Protein AF-A0A5E4LI16-F1 (afdb_monomer)

Radius of gyration: 19.09 Å; Cα contacts (8 Å, |Δi|>4): 125; chains: 1; bounding box: 42×33×58 Å

Solvent-accessible surface area (backbone atoms only — not comparable to full-atom values): 8785 Å² total; per-residue (Å²): 120,68,65,65,51,55,49,53,51,43,50,52,52,42,52,50,50,53,49,53,48,25,66,77,39,95,38,57,49,59,47,53,62,83,74,45,86,86,49,89,88,42,74,78,67,53,52,71,48,34,35,58,53,22,19,53,51,37,41,54,47,53,49,44,41,43,66,73,69,60,38,54,79,69,48,68,74,51,41,62,60,51,48,50,53,52,47,51,51,52,51,50,53,51,52,51,52,53,51,52,50,54,38,52,78,68,71,47,56,70,68,61,48,51,54,61,56,73,70,68,71,58,59,67,63,50,43,70,42,35,51,65,42,46,19,50,53,26,21,46,42,23,49,52,45,46,57,51,51,56,50,52,57,52,57,76,67,56,132

pLDDT: mean 84.01, std 12.11, range [53.12, 97.12]

Sequence (159 aa):
MAKQLKLVVSFLLVYAALYCLSILGSGAGLSKWLTGPVDFYRLDYSLWLLPIAGFFLVYMGLDWLTKEAGFGKAFGYIFPVLLLIASYAAFYAAVFYYMMNQYYFGGVSFSDFLDKYNSGINYWGLFLSSSFIYFALAGLGAWAARMLIERTETQEKAP

Mean predicted aligned error: 6.84 Å

Secondary structure (DSSP, 8-state):
-HHHHHHHHHHHHHHHHHHHHHHHS--SSHHHHHHS---TTSGGGGGGGHHHHHHHHHHHHHHHHHHTS---HHHHHHHHHHHHHHHHHHHHHHHHHHHHHHHHHTT--HHHHHHHHHTT--HHHHHHHSTHHHHHHHHHHHHHHHHHHHHHHHHTT--

Foldseek 3Di:
DPQVVLLVVLLVVLLVVVLVVVVVDPAPANVCLVVDDQDPVDPSNVLSCLLVCLQVCLLVVVVCCVPPVVPDPVCLVCVLVVLVVVLLVVQVVVVLVVQQVVCVVVVHDPVVSVVVVPPDDPSVVVSVNHSSVSSSSSSVSNSVSNVVSVVVVVVVPDD

Structure (mmCIF, N/CA/C/O backbone):
data_AF-A0A5E4LI16-F1
#
_entry.id   AF-A0A5E4LI16-F1
#
loop_
_atom_site.group_PDB
_atom_site.id
_atom_site.type_symbol
_atom_site.label_atom_id
_atom_site.label_alt_id
_atom_site.label_comp_id
_atom_site.label_asym_id
_atom_site.label_entity_id
_atom_site.label_seq_id
_atom_site.pdbx_PDB_ins_code
_atom_site.Cartn_x
_atom_site.Cartn_y
_atom_site.Cartn_z
_atom_site.occupancy
_atom_site.B_iso_or_equiv
_atom_site.auth_seq_id
_atom_site.auth_comp_id
_atom_site.auth_asym_id
_atom_site.auth_atom_id
_atom_site.pdbx_PDB_model_num
ATOM 1 N N . MET A 1 1 ? -13.072 -13.301 21.882 1.00 55.50 1 MET A N 1
ATOM 2 C CA . MET A 1 1 ? -13.572 -13.640 20.526 1.00 55.50 1 MET A CA 1
ATOM 3 C C . MET A 1 1 ? -13.905 -12.423 19.650 1.00 55.50 1 MET A C 1
ATOM 5 O O . MET A 1 1 ? -13.813 -12.549 18.439 1.00 55.50 1 MET A O 1
ATOM 9 N N . ALA A 1 2 ? -14.216 -11.238 20.198 1.00 79.88 2 ALA A N 1
ATOM 10 C CA . ALA A 1 2 ? -14.679 -10.086 19.405 1.00 79.88 2 ALA A CA 1
ATOM 11 C C . ALA A 1 2 ? -13.647 -9.478 18.423 1.00 79.88 2 ALA A C 1
ATOM 13 O O . ALA A 1 2 ? -14.003 -9.139 17.299 1.00 79.88 2 ALA A O 1
ATOM 14 N N . LYS A 1 3 ? -12.366 -9.354 18.803 1.00 86.06 3 LYS A N 1
ATOM 15 C CA . LYS A 1 3 ? -11.367 -8.615 18.002 1.00 86.06 3 LYS A CA 1
ATOM 16 C C . LYS A 1 3 ? -11.003 -9.283 16.674 1.00 86.06 3 LYS A C 1
ATOM 18 O O . LYS A 1 3 ? -10.965 -8.621 15.643 1.00 86.06 3 LYS A O 1
ATOM 23 N N . GLN A 1 4 ? -10.741 -10.590 16.696 1.00 90.69 4 GLN A N 1
ATOM 24 C CA . GLN A 1 4 ? -10.374 -11.349 15.493 1.00 90.69 4 GLN A CA 1
ATOM 25 C C . GLN A 1 4 ? -11.520 -11.369 14.478 1.00 90.69 4 GLN A C 1
ATOM 27 O O . GLN A 1 4 ? -11.284 -11.185 13.290 1.00 90.69 4 GLN A O 1
ATOM 32 N N . LEU A 1 5 ? -12.764 -11.505 14.948 1.00 92.69 5 LEU A N 1
ATOM 33 C CA . LEU A 1 5 ? -13.934 -11.423 14.080 1.00 92.69 5 LEU A CA 1
ATOM 34 C C . LEU A 1 5 ? -14.084 -10.020 13.471 1.00 92.69 5 LEU A C 1
ATOM 36 O O . LEU A 1 5 ? -14.234 -9.911 12.257 1.00 92.69 5 LEU A O 1
ATOM 40 N N . LYS A 1 6 ? -13.964 -8.949 14.277 1.00 92.31 6 LYS A N 1
ATOM 41 C CA . LYS A 1 6 ? -13.973 -7.556 13.783 1.00 92.31 6 LYS A CA 1
ATOM 42 C C . LYS A 1 6 ? -12.890 -7.332 12.714 1.00 92.31 6 LYS A C 1
ATOM 44 O O . LYS A 1 6 ? -13.156 -6.677 11.707 1.00 92.31 6 LYS A O 1
ATOM 49 N N . LEU A 1 7 ? -11.698 -7.910 12.896 1.00 94.06 7 LEU A N 1
ATOM 50 C CA . LEU A 1 7 ? -10.601 -7.853 11.926 1.00 94.06 7 LEU A CA 1
ATOM 51 C C . LEU A 1 7 ? -10.950 -8.559 10.610 1.00 94.06 7 LEU A C 1
ATOM 53 O O . LEU A 1 7 ? -10.824 -7.950 9.551 1.00 94.06 7 LEU A O 1
ATOM 57 N N . VAL A 1 8 ? -11.408 -9.813 10.673 1.00 94.94 8 VAL A N 1
ATOM 58 C CA . VAL A 1 8 ? -11.775 -10.601 9.483 1.00 94.94 8 VAL A CA 1
ATOM 59 C C . VAL A 1 8 ? -12.904 -9.923 8.711 1.00 94.94 8 VAL A C 1
ATOM 61 O O . VAL A 1 8 ? -12.812 -9.780 7.497 1.00 94.94 8 VAL A O 1
ATOM 64 N N . VAL A 1 9 ? -13.938 -9.437 9.402 1.00 95.44 9 VAL A N 1
ATOM 65 C CA . VAL A 1 9 ? -15.047 -8.708 8.768 1.00 95.44 9 VAL A CA 1
ATOM 66 C C . VAL A 1 9 ? -14.549 -7.426 8.100 1.00 95.44 9 VAL A C 1
ATOM 68 O O . VAL A 1 9 ? -14.896 -7.162 6.952 1.00 95.44 9 VAL A O 1
ATOM 71 N N . SER A 1 10 ? -13.691 -6.655 8.774 1.00 96.06 10 SER A N 1
ATOM 72 C CA . SE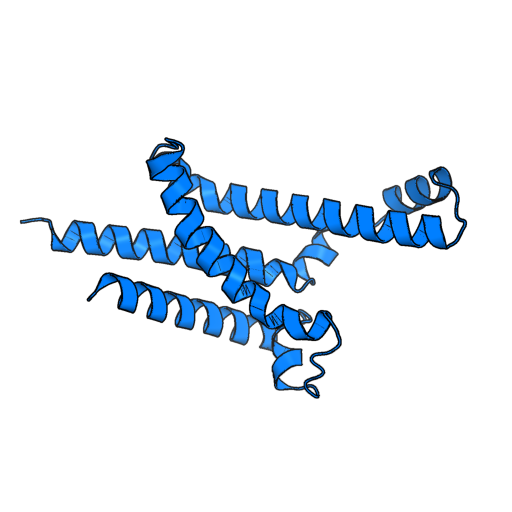R A 1 10 ? -13.118 -5.433 8.197 1.00 96.06 10 SER A CA 1
ATOM 73 C C . SER A 1 10 ? -12.278 -5.729 6.954 1.00 96.06 10 SER A C 1
ATOM 75 O O . SER A 1 10 ? -12.388 -5.019 5.958 1.00 96.06 10 SER A O 1
ATOM 77 N N . PHE A 1 11 ? -11.480 -6.799 6.988 1.00 96.44 11 PHE A N 1
ATOM 78 C CA . PHE A 1 11 ? -10.725 -7.264 5.829 1.00 96.44 11 PHE A CA 1
ATOM 79 C C . PHE A 1 11 ? -11.652 -7.610 4.661 1.00 96.44 11 PHE A C 1
ATOM 81 O O . PHE A 1 11 ? -11.441 -7.106 3.562 1.00 96.44 11 PHE A O 1
ATOM 88 N N . LEU A 1 12 ? -12.697 -8.411 4.894 1.00 95.94 12 LEU A N 1
ATOM 89 C CA . LEU A 1 12 ? -13.644 -8.806 3.847 1.00 95.94 12 LEU A CA 1
ATOM 90 C C . LEU A 1 12 ? -14.351 -7.596 3.226 1.00 95.94 12 LEU A C 1
ATOM 92 O O . LEU A 1 12 ? -14.488 -7.536 2.008 1.00 95.94 12 LEU A O 1
ATOM 96 N N . LEU A 1 13 ? -14.747 -6.611 4.038 1.00 96.00 13 LEU A N 1
ATOM 97 C CA . LEU A 1 13 ? -15.367 -5.375 3.555 1.00 96.00 13 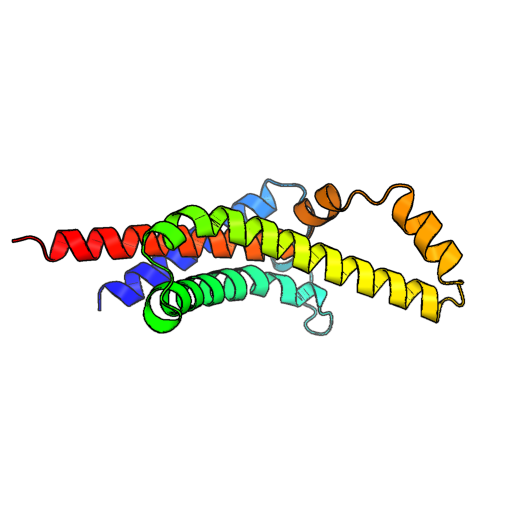LEU A CA 1
ATOM 98 C C . LEU A 1 13 ? -14.406 -4.543 2.699 1.00 96.00 13 LEU A C 1
ATOM 100 O O . LEU A 1 13 ? -14.784 -4.093 1.619 1.00 96.00 13 LEU A O 1
ATOM 104 N N . VAL A 1 14 ? -13.159 -4.363 3.148 1.00 95.50 14 VAL A N 1
ATOM 105 C CA . VAL A 1 14 ? -12.132 -3.647 2.376 1.00 95.50 14 VAL A CA 1
ATOM 106 C C . VAL A 1 14 ? -11.836 -4.387 1.076 1.00 95.50 14 VAL A C 1
ATOM 108 O O . VAL A 1 14 ? -11.821 -3.774 0.014 1.00 95.50 14 VAL A O 1
ATOM 111 N N . TYR A 1 15 ? -11.655 -5.705 1.134 1.00 92.25 15 TYR A N 1
ATOM 112 C CA . TYR A 1 15 ? -11.381 -6.524 -0.042 1.00 92.25 15 TYR A CA 1
ATOM 113 C C . TYR A 1 15 ? -12.529 -6.449 -1.057 1.00 92.25 15 TYR A C 1
ATOM 115 O O . TYR A 1 15 ? -12.286 -6.225 -2.240 1.00 92.25 15 TYR A O 1
ATOM 123 N N . ALA A 1 16 ? -13.780 -6.548 -0.597 1.00 90.94 16 ALA A N 1
ATOM 124 C CA . ALA A 1 16 ? -14.961 -6.393 -1.441 1.00 90.94 16 ALA A CA 1
ATOM 125 C C . ALA A 1 16 ? -15.051 -4.988 -2.060 1.00 90.94 16 ALA A C 1
ATOM 127 O O . ALA A 1 16 ? -15.339 -4.861 -3.247 1.00 90.94 16 ALA A O 1
ATOM 128 N N . ALA A 1 17 ? -14.748 -3.931 -1.300 1.00 91.31 17 ALA A N 1
ATOM 129 C CA . ALA A 1 17 ? -14.730 -2.565 -1.820 1.00 91.31 17 ALA A CA 1
ATOM 130 C C . ALA A 1 17 ? -13.661 -2.374 -2.909 1.00 91.31 17 ALA A C 1
ATOM 132 O O . ALA A 1 17 ? -13.946 -1.794 -3.957 1.00 91.31 17 ALA A O 1
ATOM 133 N N . LEU A 1 18 ? -12.452 -2.903 -2.699 1.00 89.56 18 LEU A N 1
ATOM 134 C CA . LEU A 1 18 ? -11.377 -2.878 -3.697 1.00 89.56 18 LEU A CA 1
ATOM 135 C C . LEU A 1 18 ? -11.733 -3.698 -4.935 1.00 89.56 18 LEU A C 1
ATOM 137 O O . LEU A 1 18 ? -11.430 -3.289 -6.055 1.00 89.56 18 LEU A O 1
ATOM 141 N N . TYR A 1 19 ? -12.411 -4.826 -4.740 1.00 85.31 19 TYR A N 1
ATOM 142 C CA . TYR A 1 19 ? -12.917 -5.640 -5.830 1.00 85.31 19 TYR A CA 1
ATOM 143 C C . TYR A 1 19 ? -13.946 -4.873 -6.673 1.00 85.31 19 TYR A C 1
ATOM 145 O O . TYR A 1 19 ? -13.773 -4.763 -7.886 1.00 85.31 19 TYR A O 1
ATOM 153 N N . CYS A 1 20 ? -14.947 -4.247 -6.049 1.00 86.38 20 CYS A N 1
ATOM 154 C CA . CYS A 1 20 ? -15.910 -3.391 -6.747 1.00 86.38 20 CYS A CA 1
ATOM 155 C C . CYS A 1 20 ? -15.219 -2.231 -7.480 1.00 86.38 20 CYS A C 1
ATOM 157 O O . CYS A 1 20 ? -15.530 -1.956 -8.639 1.00 86.38 20 CYS A O 1
ATOM 159 N N . LEU A 1 21 ? -14.237 -1.586 -6.845 1.00 83.56 21 LEU A N 1
ATOM 160 C CA . LEU A 1 21 ? -13.458 -0.510 -7.458 1.00 83.56 21 LEU A CA 1
ATOM 161 C C . LEU A 1 21 ? -12.687 -0.989 -8.698 1.00 83.56 21 LEU A C 1
ATOM 163 O O . LEU A 1 21 ? -12.600 -0.256 -9.678 1.00 83.56 21 LEU A O 1
ATOM 167 N N . SER A 1 22 ? -12.197 -2.230 -8.697 1.00 80.12 22 SER A N 1
ATOM 168 C CA . SER A 1 22 ? -11.517 -2.832 -9.853 1.00 80.12 22 SER A CA 1
ATOM 169 C C . SER A 1 22 ? -12.433 -3.158 -11.038 1.00 80.12 22 SER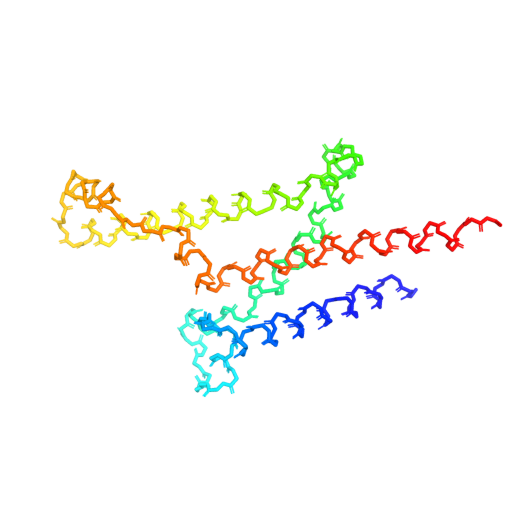 A C 1
ATOM 171 O O . SER A 1 22 ? -11.948 -3.329 -12.156 1.00 80.12 22 SER A O 1
ATOM 173 N N . ILE A 1 23 ? -13.744 -3.275 -10.800 1.00 78.88 23 ILE A N 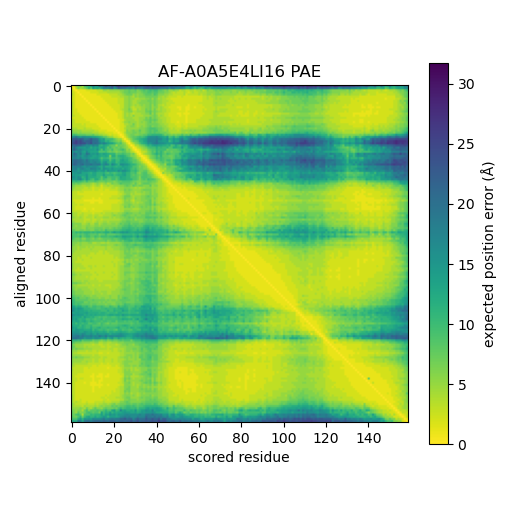1
ATOM 174 C CA . ILE A 1 23 ? -14.756 -3.450 -11.853 1.00 78.88 23 ILE A CA 1
ATOM 175 C C . ILE A 1 23 ? -15.151 -2.088 -12.431 1.00 78.88 23 ILE A C 1
ATOM 177 O O . ILE A 1 23 ? -15.321 -1.955 -13.638 1.00 78.88 23 ILE A O 1
ATOM 181 N N . LEU A 1 24 ? -15.312 -1.083 -11.565 1.00 75.31 24 LEU A N 1
ATOM 182 C CA . LEU A 1 24 ? -15.771 0.257 -11.945 1.00 75.31 24 LEU A CA 1
ATOM 183 C C . LEU A 1 24 ? -14.663 1.119 -12.568 1.00 75.31 24 LEU A C 1
ATOM 185 O O . LEU A 1 24 ? -14.949 2.003 -13.372 1.00 75.31 24 LEU A O 1
ATOM 189 N N . GLY A 1 25 ? -13.407 0.891 -12.187 1.00 64.25 25 GLY A N 1
ATOM 190 C CA . GLY A 1 25 ? -12.247 1.577 -12.742 1.00 64.25 25 GLY A CA 1
ATOM 191 C C . GLY A 1 25 ? -11.622 0.809 -13.905 1.00 64.25 25 GLY A C 1
ATOM 192 O O . GLY A 1 25 ? -11.564 -0.416 -13.903 1.00 64.25 25 GLY A O 1
ATOM 193 N N . SER A 1 26 ? -11.02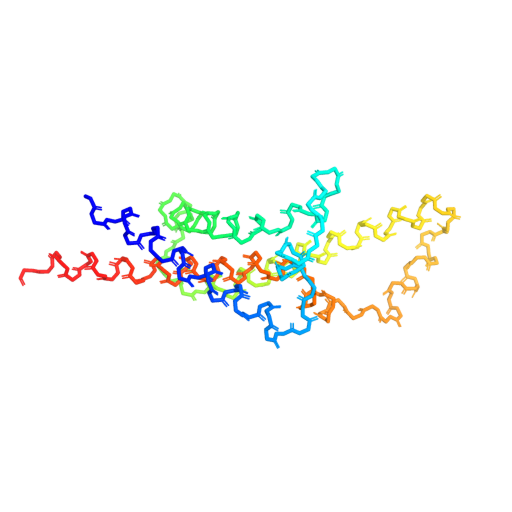8 1.524 -14.860 1.00 53.34 26 SER A N 1
ATOM 194 C CA . SER A 1 26 ? -10.193 0.962 -15.936 1.00 53.34 26 SER A CA 1
ATOM 195 C C . SER A 1 26 ? -8.851 0.371 -15.446 1.00 53.34 26 SER A C 1
ATOM 197 O O . SER A 1 26 ? -7.909 0.228 -16.225 1.00 53.34 26 SER A O 1
ATOM 199 N N . GLY A 1 27 ? -8.722 0.080 -14.146 1.00 53.12 27 GLY A N 1
ATOM 200 C CA . GLY A 1 27 ? -7.486 -0.313 -13.471 1.00 53.12 27 GLY A CA 1
ATOM 201 C C . GLY A 1 27 ? -7.216 -1.809 -13.597 1.00 53.12 27 GLY A C 1
ATOM 202 O O . GLY A 1 27 ? -7.882 -2.634 -12.972 1.00 53.12 27 GLY A O 1
ATOM 203 N N . ALA A 1 28 ? -6.211 -2.162 -14.395 1.00 53.44 28 ALA A N 1
ATOM 204 C CA . ALA A 1 28 ? -5.820 -3.536 -14.667 1.00 53.44 28 ALA A CA 1
ATOM 205 C C . ALA A 1 28 ? -5.352 -4.274 -13.393 1.00 53.44 28 ALA A C 1
ATOM 207 O O . ALA A 1 28 ? -4.416 -3.856 -12.712 1.00 53.44 28 ALA A O 1
ATOM 208 N N . GLY A 1 29 ? -5.980 -5.412 -13.087 1.00 55.62 29 GLY A N 1
ATOM 209 C CA . GLY A 1 29 ? -5.437 -6.374 -12.124 1.00 55.62 29 GLY A CA 1
ATOM 210 C C . GLY A 1 29 ? -6.493 -7.255 -11.471 1.00 55.62 29 GLY A C 1
ATOM 211 O O . GLY A 1 29 ? -6.631 -8.417 -11.840 1.00 55.62 29 GLY A O 1
ATOM 212 N N . LEU A 1 30 ? -7.255 -6.706 -10.518 1.00 59.06 30 LEU A N 1
ATOM 213 C CA . LEU A 1 30 ? -8.146 -7.510 -9.666 1.00 59.06 30 LEU A CA 1
ATOM 214 C C . LEU A 1 30 ? -9.307 -8.164 -10.431 1.00 59.06 30 LEU A C 1
ATOM 216 O O . LEU A 1 30 ? -9.575 -9.347 -10.241 1.00 59.06 30 LEU A O 1
ATOM 220 N N . SER A 1 31 ? -9.970 -7.436 -11.332 1.00 58.59 31 SER A N 1
ATOM 221 C CA . SER A 1 31 ? -11.083 -7.973 -12.132 1.00 58.59 31 SER A CA 1
ATOM 222 C C . SER A 1 31 ? -10.630 -8.999 -13.180 1.00 58.59 31 SER A C 1
ATOM 224 O O . SER A 1 31 ? -11.385 -9.914 -13.518 1.00 58.59 31 SER A O 1
ATOM 226 N N . LYS A 1 32 ? -9.375 -8.907 -13.649 1.00 60.72 32 LYS A N 1
ATOM 227 C CA . LYS A 1 32 ? -8.784 -9.860 -14.605 1.00 60.72 32 LYS A CA 1
ATOM 228 C C . LYS A 1 32 ? -8.572 -11.252 -14.004 1.00 60.72 32 LYS A C 1
ATOM 230 O O . LYS A 1 32 ? -8.575 -12.226 -14.747 1.00 60.72 32 LYS A O 1
ATOM 235 N N . TRP A 1 33 ? -8.443 -11.362 -12.680 1.00 57.69 33 TRP A N 1
ATOM 236 C CA 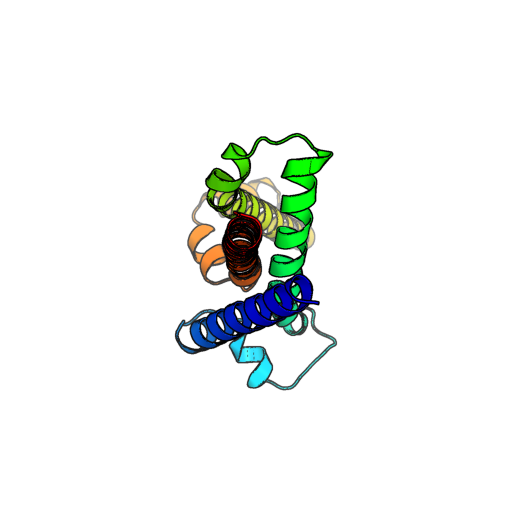. TRP A 1 33 ? -8.327 -12.656 -12.001 1.00 57.69 33 TRP A CA 1
ATOM 237 C C . TRP A 1 33 ? -9.614 -13.494 -12.094 1.00 57.69 33 TRP A C 1
ATOM 239 O O . TRP A 1 33 ? -9.541 -14.695 -12.319 1.00 57.69 33 TRP A O 1
ATOM 249 N N . LEU A 1 34 ? -10.791 -12.868 -11.985 1.00 56.97 34 LEU A N 1
ATOM 250 C CA . LEU A 1 34 ? -12.084 -13.569 -12.056 1.00 56.97 34 LEU A CA 1
ATOM 251 C C . LEU A 1 34 ? -12.570 -13.835 -13.485 1.00 56.97 34 LEU A C 1
ATOM 253 O O . LEU A 1 34 ? -13.489 -14.624 -13.681 1.00 56.97 34 LEU A O 1
ATOM 257 N N . THR A 1 35 ? -11.975 -13.168 -14.475 1.00 58.59 35 THR A N 1
ATOM 258 C CA . THR A 1 35 ? -12.436 -13.193 -15.873 1.00 58.59 35 THR A CA 1
ATOM 259 C C . THR A 1 35 ? -11.452 -13.858 -16.840 1.00 58.59 35 THR A C 1
ATOM 261 O O . THR A 1 35 ? -11.816 -14.107 -17.987 1.00 58.59 35 THR A O 1
ATOM 264 N N . GLY A 1 36 ? -10.225 -14.171 -16.406 1.00 58.69 36 GLY A N 1
ATOM 265 C CA . GLY A 1 36 ? -9.197 -14.830 -17.217 1.00 58.69 36 GLY A CA 1
ATOM 266 C C . GLY A 1 36 ? -8.918 -16.281 -16.796 1.00 58.69 36 GLY A C 1
ATOM 267 O O . GLY A 1 36 ? -9.214 -16.661 -15.664 1.00 58.69 36 GLY A O 1
ATOM 268 N N . PRO A 1 37 ? -8.322 -17.109 -17.676 1.00 57.50 37 PRO A N 1
ATOM 269 C CA . PRO A 1 37 ? -7.860 -18.442 -17.297 1.00 57.50 37 PRO A CA 1
ATOM 270 C C . PRO A 1 37 ? -6.792 -18.321 -16.206 1.00 57.50 37 PRO A C 1
ATOM 272 O O . PRO A 1 37 ? -5.849 -17.541 -16.350 1.00 57.50 37 PRO A O 1
ATOM 275 N N . VAL A 1 38 ? -6.956 -19.066 -15.112 1.00 57.56 38 VAL A N 1
ATOM 276 C CA . VAL A 1 38 ? -6.028 -19.059 -13.976 1.00 57.56 38 VAL A CA 1
ATOM 277 C C . VAL A 1 38 ? -4.720 -19.734 -14.397 1.00 57.56 38 VAL A C 1
ATOM 279 O O . VAL A 1 38 ? -4.662 -20.956 -14.506 1.00 57.56 38 VAL A O 1
ATOM 282 N N . ASP A 1 39 ? -3.673 -18.944 -14.637 1.00 63.34 39 ASP A N 1
ATOM 283 C CA . ASP A 1 39 ? -2.324 -19.435 -14.942 1.00 63.34 39 ASP A CA 1
ATOM 284 C C . ASP A 1 39 ? -1.379 -19.091 -13.782 1.00 63.34 39 ASP A C 1
ATOM 286 O O . ASP A 1 39 ? -0.779 -18.018 -13.721 1.00 63.34 39 ASP A O 1
ATOM 290 N N . PHE A 1 40 ? -1.254 -20.018 -12.829 1.00 63.44 40 PHE A N 1
ATOM 291 C CA . PHE A 1 40 ? -0.403 -19.851 -11.645 1.00 63.44 40 PHE A CA 1
ATOM 292 C C . PHE A 1 40 ? 1.095 -19.710 -11.967 1.00 63.44 40 PHE A C 1
ATOM 294 O O . PHE A 1 40 ? 1.869 -19.361 -11.076 1.00 63.44 40 PHE A O 1
ATOM 301 N N . TYR A 1 41 ? 1.519 -19.963 -13.210 1.00 61.47 41 TYR A N 1
ATOM 302 C CA . TYR A 1 41 ? 2.922 -19.872 -13.610 1.00 61.47 41 TYR A CA 1
ATOM 303 C C . TYR A 1 41 ? 3.354 -18.454 -13.991 1.00 61.47 41 TYR A C 1
ATOM 305 O O . TYR A 1 41 ? 4.557 -18.203 -14.077 1.00 61.47 41 TYR A O 1
ATOM 313 N N . ARG A 1 42 ? 2.422 -17.504 -14.175 1.00 62.12 42 ARG A N 1
ATOM 314 C CA . ARG A 1 42 ? 2.789 -16.089 -14.359 1.00 62.12 42 ARG A CA 1
ATOM 315 C C . ARG A 1 42 ? 2.560 -15.309 -13.075 1.00 62.12 42 ARG A C 1
ATOM 317 O O . ARG A 1 42 ? 1.461 -15.294 -12.526 1.00 62.12 42 ARG A O 1
ATOM 324 N N . LEU A 1 43 ? 3.598 -14.597 -12.640 1.00 62.78 43 LEU A N 1
ATOM 325 C CA . LEU A 1 43 ? 3.574 -13.709 -11.472 1.00 62.78 43 LEU A CA 1
ATOM 326 C C . LEU A 1 43 ? 2.411 -12.706 -11.511 1.00 62.78 43 LEU A C 1
ATOM 328 O O . LEU A 1 43 ? 1.834 -12.406 -10.465 1.00 62.78 43 LEU A O 1
ATOM 332 N N . ASP A 1 44 ? 1.998 -12.279 -12.704 1.00 61.62 44 ASP A N 1
ATOM 333 C CA . ASP A 1 44 ? 0.863 -11.377 -12.920 1.00 61.62 44 ASP A CA 1
ATOM 334 C C . ASP A 1 44 ? -0.459 -11.924 -12.346 1.00 61.62 44 ASP A C 1
ATOM 336 O O . ASP A 1 44 ? -1.302 -1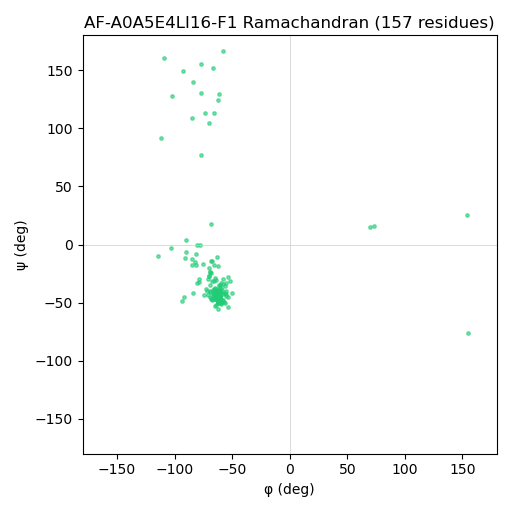1.159 -11.878 1.00 61.62 44 ASP A O 1
ATOM 340 N N . TYR A 1 45 ? -0.628 -13.251 -12.297 1.00 63.03 45 TYR A N 1
ATOM 341 C CA . TYR A 1 45 ? -1.812 -13.899 -11.721 1.00 63.03 45 TYR A CA 1
ATOM 342 C C . TYR A 1 45 ? -1.772 -14.018 -10.201 1.00 63.03 45 TYR A C 1
ATOM 344 O O . TYR A 1 45 ? -2.778 -14.391 -9.611 1.00 63.03 45 TYR A O 1
ATOM 352 N N . SER A 1 46 ? -0.657 -13.699 -9.543 1.00 72.12 46 SER A N 1
ATOM 353 C CA . SER A 1 46 ? -0.577 -13.651 -8.074 1.00 72.12 46 SER A CA 1
ATOM 354 C C . SER A 1 46 ? -0.925 -12.272 -7.501 1.00 72.12 46 SER A C 1
ATOM 356 O O . SER A 1 46 ? -1.077 -12.116 -6.290 1.00 72.12 46 SER A O 1
ATOM 358 N N . LEU A 1 47 ? -1.124 -11.264 -8.360 1.00 75.50 47 LEU A N 1
ATOM 359 C CA . LEU A 1 47 ? -1.341 -9.873 -7.950 1.00 75.50 47 LEU A CA 1
ATOM 360 C C . LEU A 1 47 ? -2.653 -9.650 -7.171 1.00 75.50 47 LEU A C 1
ATOM 362 O O . LEU A 1 47 ? -2.761 -8.669 -6.440 1.00 75.50 47 LEU A O 1
ATOM 366 N N . TRP A 1 48 ? -3.623 -10.572 -7.235 1.00 77.81 48 TRP A N 1
ATOM 367 C CA . TRP A 1 48 ? -4.837 -10.537 -6.397 1.00 77.81 48 TRP A CA 1
ATOM 368 C C . TRP A 1 48 ? -4.564 -10.792 -4.904 1.00 77.81 48 TRP A C 1
ATOM 370 O O . TRP A 1 48 ? -5.433 -10.516 -4.073 1.00 77.81 48 TRP A O 1
ATOM 380 N N . LEU A 1 49 ? -3.372 -11.295 -4.555 1.00 85.31 49 LEU A N 1
ATOM 381 C CA . LEU A 1 49 ? -2.908 -11.458 -3.174 1.00 85.31 49 LEU A CA 1
ATOM 382 C C . LEU A 1 49 ? -2.359 -10.154 -2.581 1.00 85.31 49 LEU A C 1
ATOM 384 O O . LEU A 1 49 ? -2.260 -10.037 -1.360 1.00 85.31 49 LEU A O 1
ATOM 388 N N . LEU A 1 50 ? -2.027 -9.155 -3.409 1.00 88.25 50 LEU A N 1
ATOM 389 C CA . LEU A 1 50 ? -1.476 -7.879 -2.940 1.00 88.25 50 LEU A CA 1
ATOM 390 C C . LEU A 1 50 ? -2.360 -7.161 -1.908 1.00 88.25 50 LEU A C 1
ATOM 392 O O . LEU A 1 50 ? -1.806 -6.688 -0.918 1.00 88.25 50 LEU A O 1
ATOM 396 N N . PRO A 1 51 ? -3.699 -7.101 -2.051 1.00 90.75 51 PRO A N 1
ATOM 397 C CA . PRO A 1 51 ? -4.559 -6.544 -1.012 1.00 90.75 51 PRO A CA 1
ATOM 398 C C . PRO A 1 51 ? -4.462 -7.307 0.312 1.00 90.75 51 PRO A C 1
ATOM 400 O O . PRO A 1 51 ? -4.526 -6.697 1.375 1.00 90.75 51 PRO A O 1
ATOM 403 N N . ILE A 1 52 ? -4.285 -8.632 0.265 1.00 93.56 52 ILE A N 1
ATOM 404 C CA . ILE A 1 52 ? -4.139 -9.464 1.467 1.00 93.56 52 ILE A CA 1
ATOM 405 C C . ILE A 1 52 ? -2.849 -9.081 2.188 1.00 93.56 52 ILE A C 1
ATOM 407 O O . ILE A 1 52 ? -2.877 -8.725 3.366 1.00 93.56 52 ILE A O 1
ATOM 411 N N . ALA A 1 53 ? -1.731 -9.080 1.460 1.00 93.25 53 ALA A N 1
ATOM 412 C CA . ALA A 1 53 ? -0.443 -8.671 2.003 1.00 93.25 53 ALA A CA 1
ATOM 413 C C . ALA A 1 53 ? -0.496 -7.232 2.542 1.00 93.25 53 ALA A C 1
ATOM 415 O O . ALA A 1 53 ? -0.105 -6.998 3.681 1.00 93.25 53 ALA A O 1
ATOM 416 N N . GLY A 1 54 ? -1.041 -6.287 1.772 1.00 94.50 54 GLY A N 1
ATOM 417 C CA . GLY A 1 54 ? -1.146 -4.879 2.161 1.00 94.50 54 GLY A CA 1
ATOM 418 C C . GLY A 1 54 ? -1.972 -4.671 3.421 1.00 94.50 54 GLY A C 1
ATOM 419 O O . GLY A 1 54 ? -1.527 -3.988 4.342 1.00 94.50 54 GLY A O 1
ATOM 420 N N . PHE A 1 55 ? -3.136 -5.316 3.509 1.00 97.12 55 PHE A N 1
ATOM 421 C CA . PHE A 1 55 ? -3.997 -5.208 4.679 1.00 97.12 55 PHE A CA 1
ATOM 422 C C . PHE A 1 55 ? -3.306 -5.747 5.938 1.00 97.12 55 PHE A C 1
ATOM 424 O O . PHE A 1 55 ? -3.171 -5.037 6.934 1.00 97.12 55 PHE A O 1
ATOM 431 N N . PHE A 1 56 ? -2.835 -6.996 5.912 1.00 96.00 56 PHE A N 1
ATOM 432 C CA . PHE A 1 56 ? -2.296 -7.629 7.117 1.00 96.00 56 PHE A CA 1
ATOM 433 C C . PHE A 1 56 ? -0.931 -7.064 7.523 1.00 96.00 56 PHE A C 1
ATOM 435 O O . PHE A 1 56 ? -0.710 -6.853 8.718 1.00 96.00 56 PHE A O 1
ATOM 442 N N . LEU A 1 57 ? -0.046 -6.749 6.569 1.00 95.31 57 LEU A N 1
ATOM 443 C CA . LEU A 1 57 ? 1.242 -6.120 6.877 1.00 95.31 57 LEU A CA 1
ATOM 444 C C . LEU A 1 57 ? 1.053 -4.753 7.525 1.00 95.31 57 LEU A C 1
ATOM 446 O O . LEU A 1 57 ? 1.721 -4.461 8.511 1.00 95.31 57 LEU A O 1
ATOM 450 N N . VAL A 1 58 ? 0.124 -3.934 7.030 1.00 95.62 58 VAL A N 1
ATOM 451 C CA . VAL A 1 58 ? -0.144 -2.629 7.641 1.00 95.62 58 VAL A CA 1
ATOM 452 C C . VAL A 1 58 ? -0.841 -2.777 8.988 1.00 95.62 58 VAL A C 1
ATOM 454 O O . VAL A 1 58 ? -0.446 -2.114 9.945 1.00 95.62 58 VAL A O 1
ATOM 457 N N . TYR A 1 59 ? -1.841 -3.653 9.103 1.00 94.56 59 TYR A N 1
ATOM 458 C CA . TYR A 1 59 ? -2.568 -3.838 10.359 1.00 94.56 59 TYR A CA 1
ATOM 459 C C . TYR A 1 59 ? -1.633 -4.253 11.504 1.00 94.56 59 TYR A C 1
ATOM 461 O O . TYR A 1 59 ? -1.682 -3.670 12.592 1.00 94.56 59 TYR A O 1
ATOM 469 N N . MET A 1 60 ? -0.771 -5.246 11.249 1.00 93.62 60 MET A N 1
ATOM 470 C CA . MET A 1 60 ? 0.214 -5.740 12.215 1.00 93.62 60 MET A CA 1
ATOM 471 C C . MET A 1 60 ? 1.382 -4.764 12.379 1.00 93.62 60 MET A C 1
ATOM 473 O O . MET A 1 60 ? 1.778 -4.462 13.502 1.00 93.62 60 MET A O 1
ATOM 477 N N . GLY A 1 61 ? 1.893 -4.220 11.274 1.00 92.31 61 GLY A N 1
ATOM 478 C CA . GLY A 1 61 ? 3.014 -3.285 11.268 1.00 92.31 61 GLY A CA 1
ATOM 479 C C . GLY A 1 61 ? 2.712 -2.003 12.032 1.00 92.31 61 GLY A C 1
ATOM 480 O O . GLY A 1 61 ? 3.569 -1.509 12.753 1.00 92.31 61 GLY A O 1
ATOM 481 N N . LEU A 1 62 ? 1.479 -1.498 11.968 1.00 90.94 62 LEU A N 1
ATOM 482 C CA . LEU A 1 62 ? 1.072 -0.328 12.742 1.00 90.94 62 LEU A CA 1
ATOM 483 C C . LEU A 1 62 ? 1.028 -0.612 14.254 1.00 90.94 62 LEU A C 1
ATOM 485 O O . LEU A 1 62 ? 1.337 0.283 15.040 1.00 90.94 62 LEU A O 1
ATOM 489 N N . ASP A 1 63 ? 0.706 -1.848 14.672 1.00 88.25 63 ASP A N 1
ATOM 490 C CA . ASP A 1 63 ? 0.822 -2.253 16.087 1.00 88.25 63 ASP A CA 1
ATOM 491 C C . ASP A 1 63 ? 2.269 -2.170 16.537 1.00 88.25 63 ASP A C 1
ATOM 493 O O . ASP A 1 63 ? 2.590 -1.553 17.548 1.00 88.25 63 ASP A O 1
ATOM 497 N N . TRP A 1 64 ? 3.135 -2.786 15.737 1.00 91.56 64 TRP A N 1
ATOM 498 C CA . TRP A 1 64 ? 4.548 -2.886 16.027 1.00 91.56 64 TRP A CA 1
ATOM 499 C C . TRP A 1 64 ? 5.202 -1.501 16.062 1.00 91.56 64 TRP A C 1
ATOM 501 O O . TRP A 1 64 ? 5.903 -1.174 17.015 1.00 91.56 64 TRP A O 1
ATOM 511 N N . LEU A 1 65 ? 4.894 -0.631 15.095 1.00 91.06 65 LEU A N 1
ATOM 512 C CA . LEU A 1 65 ? 5.407 0.738 15.062 1.00 91.06 65 LEU A CA 1
ATOM 513 C C . LEU A 1 65 ? 4.968 1.538 16.298 1.00 91.06 65 LEU A C 1
ATOM 515 O O . LEU A 1 65 ? 5.776 2.231 16.911 1.00 91.06 65 LEU A O 1
ATOM 519 N N . THR A 1 66 ? 3.698 1.441 16.688 1.00 87.12 66 THR A N 1
ATOM 520 C CA . THR A 1 66 ? 3.172 2.265 17.788 1.00 87.12 66 THR A CA 1
ATOM 521 C C . THR A 1 66 ? 3.543 1.751 19.178 1.00 87.12 66 THR A C 1
ATOM 523 O O . THR A 1 66 ? 3.726 2.557 20.088 1.00 87.12 66 THR A O 1
ATOM 526 N N . LYS A 1 67 ? 3.666 0.431 19.364 1.00 85.31 67 LYS A N 1
ATOM 527 C CA . LYS A 1 67 ? 3.995 -0.177 20.663 1.00 85.31 67 LYS A CA 1
ATOM 528 C C . LYS A 1 67 ? 5.483 -0.428 20.860 1.00 85.31 67 LYS A C 1
ATOM 530 O O . LYS A 1 67 ? 6.012 -0.065 21.902 1.00 85.31 67 LYS A O 1
ATOM 535 N N . GLU A 1 68 ? 6.140 -1.038 19.876 1.00 87.31 68 GLU A N 1
ATOM 536 C CA . GLU A 1 68 ? 7.521 -1.521 20.009 1.00 87.31 68 GLU A CA 1
ATOM 537 C C . GLU A 1 68 ? 8.530 -0.470 19.551 1.00 87.31 68 GLU A C 1
ATOM 539 O O . GLU A 1 68 ? 9.504 -0.193 20.243 1.00 87.31 68 GLU A O 1
ATOM 544 N N . ALA A 1 69 ? 8.282 0.180 18.410 1.00 86.50 69 ALA A N 1
ATOM 545 C CA . ALA A 1 69 ? 9.171 1.233 17.911 1.00 86.50 69 ALA A CA 1
ATOM 546 C C . ALA A 1 69 ? 8.944 2.597 18.598 1.00 86.50 69 ALA A C 1
ATOM 548 O O . ALA A 1 69 ? 9.624 3.572 18.282 1.00 86.50 69 ALA A O 1
ATOM 549 N N . GLY A 1 70 ? 7.996 2.677 19.538 1.00 85.81 70 GLY A N 1
ATOM 550 C CA . GLY A 1 70 ? 7.755 3.867 20.355 1.00 85.81 70 GLY A CA 1
ATOM 551 C C . GLY A 1 70 ? 7.167 5.056 19.592 1.00 85.81 70 GLY A C 1
ATOM 552 O O . GLY A 1 70 ? 7.174 6.176 20.108 1.00 85.81 70 GLY A O 1
ATOM 553 N N . PHE A 1 71 ? 6.642 4.852 18.378 1.00 85.69 71 PHE A N 1
ATOM 554 C CA . PHE A 1 71 ? 5.951 5.920 17.666 1.00 85.69 71 PHE A CA 1
ATOM 555 C C . PHE A 1 71 ? 4.668 6.284 18.427 1.00 85.69 71 PHE A C 1
ATOM 557 O O . PHE A 1 71 ? 3.737 5.489 18.538 1.00 85.69 71 PHE A O 1
ATOM 564 N N . GLY A 1 72 ? 4.612 7.500 18.977 1.00 83.38 72 GLY A N 1
ATOM 565 C CA . GLY A 1 72 ? 3.467 7.952 19.772 1.00 83.38 72 GLY A CA 1
ATOM 566 C C . GLY A 1 72 ? 2.138 7.908 19.003 1.00 83.38 72 GLY A C 1
ATOM 567 O O . GLY A 1 72 ? 2.106 7.843 17.777 1.00 83.38 72 GLY A O 1
ATOM 568 N N . LYS A 1 73 ? 1.004 8.026 19.710 1.00 81.50 73 LYS A N 1
ATOM 569 C CA . LYS A 1 73 ? -0.350 7.942 19.111 1.00 81.50 73 LYS A CA 1
ATOM 570 C C . LYS A 1 73 ? -0.584 8.900 17.932 1.00 81.50 73 LYS A C 1
ATOM 572 O O . LYS A 1 73 ? -1.371 8.587 17.044 1.00 81.50 73 LYS A O 1
ATOM 577 N N . ALA A 1 74 ? 0.110 10.042 17.900 1.00 85.31 74 ALA A N 1
ATOM 578 C CA . ALA A 1 74 ? 0.071 10.996 16.789 1.00 85.31 74 ALA A CA 1
ATOM 579 C C . ALA A 1 74 ? 0.527 10.378 15.452 1.00 85.31 74 ALA A C 1
ATOM 581 O O . ALA A 1 74 ? -0.020 10.708 14.401 1.00 85.31 74 ALA A O 1
ATOM 582 N N . PHE A 1 75 ? 1.469 9.429 15.499 1.00 88.94 75 PHE A N 1
ATOM 583 C CA . PHE A 1 75 ? 1.953 8.702 14.328 1.00 88.94 75 PHE A CA 1
ATOM 584 C C . PHE A 1 75 ? 0.828 7.939 13.625 1.00 88.94 75 PHE A C 1
ATOM 586 O O . PHE A 1 75 ? 0.749 7.939 12.399 1.00 88.94 75 PHE A O 1
ATOM 593 N N . GLY A 1 76 ? -0.100 7.370 14.400 1.00 87.44 76 GLY A N 1
ATOM 594 C CA . GLY A 1 76 ? -1.269 6.683 13.865 1.00 87.44 76 GLY A CA 1
ATOM 595 C C . GLY A 1 76 ? -2.098 7.562 12.928 1.00 87.44 76 GLY A C 1
ATOM 596 O O . GLY A 1 76 ? -2.622 7.053 11.948 1.00 87.44 76 GLY A O 1
ATOM 597 N N . TYR A 1 77 ? -2.178 8.875 13.157 1.00 89.12 77 TYR A N 1
ATOM 598 C CA . TYR A 1 77 ? -2.960 9.780 12.306 1.00 89.12 77 TYR A CA 1
ATOM 599 C C . TYR A 1 77 ? -2.243 10.186 11.016 1.00 89.12 77 TYR A C 1
ATOM 601 O O . TYR A 1 77 ? -2.903 10.372 9.997 1.00 89.12 77 TYR A O 1
ATOM 609 N N . ILE A 1 78 ? -0.912 10.306 11.035 1.00 92.06 78 ILE A N 1
ATOM 610 C CA . ILE A 1 78 ? -0.126 10.659 9.837 1.00 92.06 78 ILE A CA 1
ATOM 611 C C . ILE A 1 78 ? 0.215 9.435 8.978 1.00 92.06 78 ILE A C 1
ATOM 613 O O . ILE A 1 78 ? 0.565 9.574 7.806 1.00 92.06 78 ILE A O 1
ATOM 617 N N . PHE A 1 79 ? 0.100 8.234 9.553 1.00 93.50 79 PHE A N 1
ATOM 618 C CA . PHE A 1 79 ? 0.452 6.973 8.913 1.00 93.50 79 PHE A CA 1
ATOM 619 C C . PHE A 1 79 ? -0.162 6.773 7.513 1.00 93.50 79 PHE A C 1
ATOM 621 O O . PHE A 1 79 ? 0.576 6.346 6.631 1.00 93.50 79 PHE A O 1
ATOM 628 N N . PRO A 1 80 ? -1.436 7.119 7.233 1.00 93.56 80 PRO A N 1
ATOM 629 C CA . PRO A 1 80 ? -2.011 7.016 5.887 1.00 93.56 80 PRO A CA 1
ATOM 630 C C . PRO A 1 80 ? -1.222 7.766 4.813 1.00 93.56 80 PRO A C 1
ATOM 632 O O . PRO A 1 80 ? -1.000 7.252 3.718 1.00 93.56 80 PRO A O 1
ATOM 635 N N . VAL A 1 81 ? -0.777 8.980 5.138 1.00 94.56 81 VAL A N 1
ATOM 636 C CA . VAL A 1 81 ? -0.013 9.827 4.218 1.00 94.56 81 VAL A CA 1
ATOM 637 C C . VAL A 1 81 ? 1.369 9.220 3.997 1.00 94.56 81 VAL A C 1
ATOM 639 O O . VAL A 1 81 ? 1.805 9.077 2.857 1.00 94.56 81 VAL A O 1
ATOM 642 N N . LEU A 1 82 ? 2.025 8.789 5.078 1.00 94.06 82 LEU A N 1
ATOM 643 C CA . LEU A 1 82 ? 3.322 8.117 5.000 1.00 94.06 82 LEU A CA 1
ATOM 644 C C . LEU A 1 82 ? 3.245 6.809 4.207 1.00 94.06 82 LEU A C 1
ATOM 646 O O . LEU A 1 82 ? 4.133 6.542 3.403 1.00 94.06 82 LEU A O 1
ATOM 650 N N . LEU A 1 83 ? 2.179 6.025 4.378 1.00 94.94 83 LEU A N 1
ATOM 651 C CA . LEU A 1 83 ? 1.947 4.785 3.643 1.00 94.94 83 LEU A CA 1
ATOM 652 C C . LEU A 1 83 ? 1.849 5.046 2.138 1.00 94.94 83 LEU A C 1
ATOM 654 O O . LEU A 1 83 ? 2.470 4.322 1.361 1.00 94.94 83 LEU A O 1
ATOM 658 N N . LEU A 1 84 ? 1.101 6.069 1.718 1.00 94.25 84 LEU A N 1
ATOM 659 C CA . LEU A 1 84 ? 0.975 6.422 0.303 1.00 94.25 84 LEU A CA 1
ATOM 660 C C . LEU A 1 84 ? 2.307 6.893 -0.289 1.00 94.25 84 LEU A C 1
ATOM 662 O O . LEU A 1 84 ? 2.689 6.422 -1.358 1.00 94.25 84 LEU A O 1
ATOM 666 N N . ILE A 1 85 ? 3.036 7.761 0.420 1.00 95.44 85 ILE A N 1
ATOM 667 C CA . ILE A 1 85 ? 4.354 8.246 -0.016 1.00 95.44 85 ILE A CA 1
ATOM 668 C C . ILE A 1 85 ? 5.346 7.084 -0.121 1.00 95.44 85 ILE A C 1
ATOM 670 O O . ILE A 1 85 ? 6.010 6.933 -1.145 1.00 95.44 85 ILE A O 1
ATOM 674 N N . ALA A 1 86 ? 5.421 6.233 0.905 1.00 94.81 86 ALA A N 1
ATOM 675 C CA . ALA A 1 86 ? 6.316 5.081 0.927 1.00 94.81 86 ALA A CA 1
ATOM 676 C C . ALA A 1 86 ? 5.960 4.064 -0.165 1.00 94.81 86 ALA A C 1
ATOM 678 O O . ALA A 1 86 ? 6.852 3.545 -0.832 1.00 94.81 86 ALA A O 1
ATOM 679 N N . SER A 1 87 ? 4.667 3.822 -0.399 1.00 94.38 87 SER A N 1
ATOM 680 C CA . SER A 1 87 ? 4.204 2.945 -1.480 1.00 94.38 87 SER A CA 1
ATOM 681 C C . SER A 1 87 ? 4.592 3.508 -2.846 1.00 94.38 87 SER A C 1
ATOM 683 O O . SER A 1 87 ? 5.142 2.788 -3.674 1.00 94.38 87 SER A O 1
ATOM 685 N N . TYR A 1 88 ? 4.368 4.802 -3.080 1.00 94.19 88 TYR A N 1
ATOM 686 C CA . TYR A 1 88 ? 4.763 5.437 -4.333 1.00 94.19 88 TYR A CA 1
ATOM 687 C C . TYR A 1 88 ? 6.282 5.396 -4.545 1.00 94.19 88 TYR A C 1
ATOM 689 O O . TYR A 1 88 ? 6.736 5.041 -5.629 1.00 94.19 88 TYR A O 1
ATOM 697 N N . ALA A 1 89 ? 7.076 5.678 -3.508 1.00 94.81 89 ALA A N 1
ATOM 698 C CA . ALA A 1 89 ? 8.534 5.599 -3.572 1.00 94.81 89 ALA A CA 1
ATOM 699 C C . ALA A 1 89 ? 9.031 4.169 -3.850 1.00 94.81 89 ALA A C 1
ATOM 701 O O . ALA A 1 89 ? 9.920 3.977 -4.680 1.00 94.81 89 ALA A O 1
ATOM 702 N N . ALA A 1 90 ? 8.434 3.159 -3.209 1.00 94.25 90 ALA A N 1
ATOM 703 C CA . ALA A 1 90 ? 8.755 1.754 -3.454 1.00 94.25 90 ALA A CA 1
ATOM 704 C C . ALA A 1 90 ? 8.404 1.331 -4.889 1.00 94.25 90 ALA A C 1
ATOM 706 O O . ALA A 1 90 ? 9.214 0.690 -5.557 1.00 94.25 90 ALA A O 1
ATOM 707 N N . PHE A 1 91 ? 7.233 1.739 -5.388 1.00 93.00 91 PHE A N 1
ATOM 708 C CA . PHE A 1 91 ? 6.833 1.513 -6.776 1.00 93.00 91 PHE A CA 1
ATOM 709 C C . PHE A 1 91 ? 7.802 2.179 -7.755 1.00 93.00 91 PHE A C 1
ATOM 711 O O . PHE A 1 91 ? 8.271 1.538 -8.692 1.00 93.00 91 PHE A O 1
ATOM 718 N N . TYR A 1 92 ? 8.137 3.446 -7.514 1.00 91.75 92 TYR A N 1
ATOM 719 C CA . TYR A 1 92 ? 9.087 4.200 -8.322 1.00 91.75 92 TYR A CA 1
ATOM 720 C C . TYR A 1 92 ? 10.442 3.491 -8.398 1.00 91.75 92 TYR A C 1
ATOM 722 O O . TYR A 1 92 ? 10.942 3.249 -9.494 1.00 91.75 92 TYR A O 1
ATOM 730 N N . ALA A 1 93 ? 11.004 3.087 -7.255 1.00 93.06 93 ALA A N 1
ATOM 731 C CA . ALA A 1 93 ? 12.275 2.370 -7.201 1.00 93.06 93 ALA A CA 1
ATOM 732 C C . ALA A 1 93 ? 12.212 1.020 -7.935 1.00 93.06 93 ALA A C 1
ATOM 734 O O . ALA A 1 93 ? 13.140 0.672 -8.667 1.00 93.06 93 ALA A O 1
ATOM 735 N N . ALA A 1 94 ? 11.108 0.281 -7.793 1.00 91.25 94 ALA A N 1
ATOM 736 C CA . ALA A 1 94 ? 10.909 -0.992 -8.478 1.00 91.25 94 ALA A CA 1
ATOM 737 C C . ALA A 1 94 ? 10.837 -0.822 -10.004 1.00 91.25 94 ALA A C 1
ATOM 739 O O . ALA A 1 94 ? 11.512 -1.548 -10.734 1.00 91.25 94 ALA A O 1
ATOM 740 N N . VAL A 1 95 ? 10.067 0.155 -10.496 1.00 89.19 95 VAL A N 1
ATOM 741 C CA . VAL A 1 95 ? 9.961 0.440 -11.936 1.00 89.19 95 VAL A CA 1
ATOM 742 C C . VAL A 1 95 ? 11.283 0.970 -12.484 1.00 89.19 95 VAL A C 1
ATOM 744 O O . VAL A 1 95 ? 11.707 0.525 -13.548 1.00 89.19 95 VAL A O 1
ATOM 747 N N . PHE A 1 96 ? 11.960 1.864 -11.757 1.00 89.19 96 PHE A N 1
ATOM 748 C CA . PHE A 1 96 ? 13.294 2.349 -12.116 1.00 89.19 96 PHE A CA 1
ATOM 749 C C . PHE A 1 96 ? 14.252 1.180 -12.334 1.00 89.19 96 PHE A C 1
ATOM 751 O O . PHE A 1 96 ? 14.858 1.063 -13.396 1.00 89.19 96 PHE A O 1
ATOM 758 N N . TYR A 1 97 ? 14.347 0.288 -11.346 1.00 90.06 97 TYR A N 1
ATOM 759 C CA . TYR A 1 97 ? 15.250 -0.854 -11.388 1.00 90.06 97 TYR A CA 1
ATOM 760 C C . TYR A 1 97 ? 14.884 -1.837 -12.506 1.00 90.06 97 TYR A C 1
ATOM 762 O O . TYR A 1 97 ? 15.758 -2.298 -13.240 1.00 90.06 97 TYR A O 1
ATOM 770 N N . TYR A 1 98 ? 13.589 -2.112 -12.687 1.00 88.50 98 TYR A N 1
ATOM 771 C CA . TYR A 1 98 ? 13.098 -2.949 -13.779 1.00 88.50 98 TYR A CA 1
ATOM 772 C C . TYR A 1 98 ? 13.490 -2.383 -15.148 1.00 88.50 98 TYR A C 1
ATOM 774 O O . TYR A 1 98 ? 14.053 -3.103 -15.972 1.00 88.50 98 TYR A O 1
ATOM 782 N N . MET A 1 99 ? 13.238 -1.093 -15.386 1.00 86.88 99 MET A N 1
ATOM 783 C CA . MET A 1 99 ? 13.590 -0.453 -16.651 1.00 86.88 99 MET A CA 1
ATOM 784 C C . MET A 1 99 ? 15.104 -0.425 -16.846 1.00 86.88 99 MET A C 1
ATOM 786 O O . MET A 1 99 ? 15.576 -0.850 -17.893 1.00 86.88 99 MET A O 1
ATOM 790 N N . MET A 1 100 ? 15.874 -0.022 -15.838 1.00 87.06 100 MET A N 1
ATOM 791 C CA . MET A 1 100 ? 17.335 -0.012 -15.910 1.00 87.06 100 MET A CA 1
ATOM 792 C C . MET A 1 100 ? 17.895 -1.381 -16.326 1.00 87.06 100 MET A C 1
ATOM 794 O O . MET A 1 100 ? 18.720 -1.453 -17.236 1.00 87.06 100 MET A O 1
ATOM 798 N N . ASN A 1 101 ? 17.397 -2.471 -15.733 1.00 88.62 101 ASN A N 1
ATOM 799 C CA . ASN A 1 101 ? 17.813 -3.825 -16.097 1.00 88.62 101 ASN A CA 1
ATOM 800 C C . ASN A 1 101 ? 17.460 -4.174 -17.547 1.00 88.62 101 ASN A C 1
ATOM 802 O O . ASN A 1 101 ? 18.301 -4.710 -18.261 1.00 88.62 101 ASN A O 1
ATOM 806 N N . GLN A 1 102 ? 16.247 -3.853 -18.009 1.00 86.31 102 GLN A N 1
ATOM 807 C CA . GLN A 1 102 ? 15.840 -4.108 -19.398 1.00 86.31 102 GLN A CA 1
ATOM 808 C C . GLN A 1 102 ? 16.753 -3.394 -20.406 1.00 86.31 102 GLN A C 1
ATOM 810 O O . GLN A 1 102 ? 17.159 -3.988 -21.402 1.00 86.31 102 GLN A O 1
ATOM 815 N N . TYR A 1 103 ? 17.122 -2.140 -20.131 1.00 85.44 103 TYR A N 1
ATOM 816 C CA . TYR A 1 103 ? 18.036 -1.377 -20.986 1.00 85.44 103 TYR A CA 1
ATOM 817 C C . TYR A 1 103 ? 19.464 -1.932 -20.943 1.00 85.44 103 TYR A C 1
ATOM 819 O O . TYR A 1 103 ? 20.094 -2.069 -21.992 1.00 85.44 103 TYR A O 1
ATOM 827 N N . TYR A 1 104 ? 19.942 -2.319 -19.757 1.00 84.19 104 TYR A N 1
ATOM 828 C CA . TYR A 1 104 ? 21.253 -2.944 -19.585 1.00 84.19 104 TYR A CA 1
ATOM 829 C C . TYR A 1 104 ? 21.368 -4.263 -20.365 1.00 84.19 104 TYR A C 1
ATOM 831 O O . TYR A 1 104 ? 22.309 -4.449 -21.132 1.00 84.19 104 TYR A O 1
ATOM 839 N N . PHE A 1 105 ? 20.378 -5.155 -20.243 1.00 89.00 105 PHE A N 1
ATOM 840 C CA . PHE A 1 105 ? 20.348 -6.414 -20.998 1.00 89.00 105 PHE A CA 1
ATOM 841 C C . PHE A 1 105 ? 20.098 -6.214 -22.499 1.00 89.00 105 PHE A C 1
ATOM 843 O O . PHE A 1 105 ? 20.500 -7.053 -23.301 1.00 89.00 105 PHE A O 1
ATOM 850 N N . GLY A 1 106 ? 19.482 -5.097 -22.888 1.00 87.69 106 GLY A N 1
ATOM 851 C CA . GLY A 1 106 ? 19.327 -4.678 -24.282 1.00 87.69 106 GLY A CA 1
ATOM 852 C C . GLY A 1 106 ? 20.583 -4.060 -24.908 1.00 87.69 106 GLY A C 1
ATOM 853 O O . GLY A 1 106 ? 20.533 -3.671 -26.072 1.00 87.69 106 GLY A O 1
ATOM 854 N N . GLY A 1 107 ? 21.691 -3.943 -24.163 1.00 88.50 107 GLY A N 1
ATOM 855 C CA . GLY A 1 107 ? 22.946 -3.361 -24.650 1.00 88.50 107 GLY A CA 1
ATOM 856 C C . GLY A 1 107 ? 22.919 -1.837 -24.805 1.00 88.50 107 GLY A C 1
ATOM 857 O O . GLY A 1 107 ? 23.784 -1.279 -25.478 1.00 88.50 107 GLY A O 1
ATOM 858 N N . VAL A 1 108 ? 21.937 -1.157 -24.206 1.00 86.12 108 VAL A N 1
ATOM 859 C CA . VAL A 1 108 ? 21.827 0.306 -24.243 1.00 86.12 108 VAL A CA 1
ATOM 860 C C . VAL A 1 108 ? 22.708 0.917 -23.153 1.00 86.12 108 VAL A C 1
ATOM 862 O O . VAL A 1 108 ? 22.785 0.401 -22.036 1.00 86.12 108 VAL A O 1
ATOM 865 N N . SER A 1 109 ? 23.377 2.028 -23.468 1.00 85.25 109 SER A N 1
ATOM 866 C CA . SER A 1 109 ? 24.216 2.725 -22.496 1.00 85.25 109 SER A CA 1
ATOM 867 C C . SER A 1 109 ? 23.377 3.340 -21.366 1.00 85.25 109 SER A C 1
ATOM 869 O O . SER A 1 109 ? 22.215 3.715 -21.541 1.00 85.25 109 SER A O 1
ATOM 871 N N . PHE A 1 110 ? 23.972 3.477 -20.180 1.00 83.38 110 PHE A N 1
ATOM 872 C CA . PHE A 1 110 ? 23.284 4.067 -19.029 1.00 83.38 110 PHE A CA 1
ATOM 873 C C . PHE A 1 110 ? 22.920 5.548 -19.243 1.00 83.38 110 PHE A C 1
ATOM 875 O O . PHE A 1 110 ? 21.901 6.005 -18.726 1.00 83.38 110 PHE A O 1
ATOM 882 N N . SER A 1 111 ? 23.708 6.295 -20.029 1.00 85.38 111 SER A N 1
ATOM 883 C CA . SER A 1 111 ? 23.395 7.690 -20.363 1.00 85.38 111 SER A CA 1
ATOM 884 C C . SER A 1 111 ? 22.138 7.803 -21.220 1.00 85.38 111 SER A C 1
ATOM 886 O O . SER A 1 111 ? 21.293 8.648 -20.935 1.00 85.38 111 SER A O 1
ATOM 888 N N . ASP A 1 112 ? 21.972 6.915 -22.204 1.00 82.12 112 ASP A N 1
ATOM 889 C CA . ASP A 1 112 ? 20.789 6.906 -23.073 1.00 82.12 112 ASP A CA 1
ATOM 890 C C . ASP A 1 112 ? 19.537 6.474 -22.297 1.00 82.12 112 ASP A C 1
ATOM 892 O O . ASP A 1 112 ? 18.440 6.987 -22.525 1.00 82.12 112 ASP A O 1
ATOM 896 N N . PHE A 1 113 ? 19.696 5.558 -21.332 1.00 83.94 113 PHE A N 1
ATOM 897 C CA . PHE A 1 113 ? 18.638 5.236 -20.377 1.00 83.94 113 PHE A CA 1
ATOM 898 C C . PHE A 1 113 ? 18.228 6.471 -19.571 1.00 83.94 113 PHE A C 1
ATOM 900 O O . PHE A 1 113 ? 17.039 6.769 -19.522 1.00 83.94 113 PHE A O 1
ATOM 907 N N . LEU A 1 114 ? 19.174 7.200 -18.967 1.00 82.62 114 LEU A N 1
ATOM 908 C CA . LEU A 1 114 ? 18.869 8.374 -18.142 1.00 82.62 114 LEU A CA 1
ATOM 909 C C . LEU A 1 114 ? 18.191 9.501 -18.932 1.00 82.62 114 LEU A C 1
ATOM 911 O O . LEU A 1 114 ? 17.267 10.129 -18.418 1.00 82.62 114 LEU A O 1
ATOM 915 N N . ASP A 1 115 ? 18.607 9.742 -20.174 1.00 84.00 115 ASP A N 1
ATOM 916 C CA . ASP A 1 115 ? 17.981 10.747 -21.040 1.00 84.00 115 ASP A CA 1
ATOM 917 C C . ASP A 1 115 ? 16.520 10.382 -21.359 1.00 84.00 115 ASP A C 1
ATOM 919 O O . ASP A 1 115 ? 15.589 11.176 -21.189 1.00 84.00 115 ASP A O 1
ATOM 923 N N . LYS A 1 116 ? 16.279 9.113 -21.700 1.00 76.56 116 LYS A N 1
ATOM 924 C CA . LYS A 1 116 ? 14.931 8.596 -21.966 1.00 76.56 116 LYS A CA 1
ATOM 925 C C . LYS A 1 116 ? 14.067 8.479 -20.705 1.00 76.56 116 LYS A C 1
ATOM 927 O O . LYS A 1 116 ? 12.847 8.608 -20.759 1.00 76.56 116 LYS A O 1
ATOM 932 N N . TYR A 1 117 ? 14.702 8.243 -19.563 1.00 76.69 117 TYR A N 1
ATOM 933 C CA . TYR A 1 117 ? 14.076 8.183 -18.249 1.00 76.69 117 TYR A CA 1
ATOM 934 C C . TYR A 1 117 ? 13.557 9.560 -17.815 1.00 76.69 117 TYR A C 1
ATOM 936 O O . TYR A 1 117 ? 12.410 9.694 -17.384 1.00 76.69 117 TYR A O 1
ATOM 944 N N . ASN A 1 118 ? 14.383 10.596 -17.982 1.00 76.12 118 ASN A N 1
ATOM 945 C CA . ASN A 1 118 ? 14.066 11.966 -17.580 1.00 76.12 118 ASN A CA 1
ATOM 946 C C . ASN A 1 118 ? 13.075 12.670 -18.524 1.00 76.12 118 ASN A C 1
ATOM 948 O O . ASN A 1 118 ? 12.479 13.673 -18.138 1.00 76.12 118 ASN A O 1
ATOM 952 N N . SER A 1 119 ? 12.869 12.156 -19.740 1.00 74.25 119 SER A N 1
ATOM 953 C CA . SER A 1 119 ? 12.112 12.842 -20.796 1.00 74.25 119 SER A CA 1
ATOM 954 C C . SER A 1 119 ? 10.602 12.569 -20.842 1.00 74.25 119 SER A C 1
ATOM 956 O O . SER A 1 119 ? 9.937 13.124 -21.717 1.00 74.25 119 SER A O 1
ATOM 958 N N . GLY A 1 120 ? 10.000 11.812 -19.909 1.00 71.44 120 GLY A N 1
ATOM 959 C CA . GLY A 1 120 ? 8.525 11.821 -19.829 1.00 71.44 120 GLY A CA 1
ATOM 960 C C . GLY A 1 120 ? 7.795 10.613 -19.255 1.00 71.44 120 GLY A C 1
ATOM 961 O O . GLY A 1 120 ? 6.630 10.404 -19.600 1.00 71.44 120 GLY A O 1
ATOM 962 N N . ILE A 1 121 ? 8.408 9.803 -18.391 1.00 82.06 121 ILE A N 1
ATOM 963 C CA . ILE A 1 121 ? 7.665 8.704 -17.763 1.00 82.06 121 ILE A CA 1
ATOM 964 C C . ILE A 1 121 ? 6.705 9.272 -16.705 1.00 82.06 121 ILE A C 1
ATOM 966 O O . ILE A 1 121 ? 7.118 9.783 -15.665 1.00 82.06 121 ILE A O 1
ATOM 970 N N . ASN A 1 122 ? 5.396 9.153 -16.951 1.00 87.19 122 ASN A N 1
ATOM 971 C CA . ASN A 1 122 ? 4.360 9.518 -15.984 1.00 87.19 122 ASN A CA 1
ATOM 972 C C . ASN A 1 122 ? 4.223 8.438 -14.892 1.00 87.19 122 ASN A C 1
ATOM 974 O O . ASN A 1 122 ? 3.291 7.630 -14.905 1.00 87.19 122 ASN A O 1
ATOM 978 N N . TYR A 1 123 ? 5.156 8.431 -13.936 1.00 86.62 123 TYR A N 1
ATOM 979 C CA . TYR A 1 123 ? 5.177 7.488 -12.810 1.00 86.62 123 TYR A CA 1
ATOM 980 C C . TYR A 1 123 ? 3.904 7.499 -11.981 1.00 86.62 123 TYR A C 1
ATOM 982 O O . TYR A 1 123 ? 3.467 6.450 -11.517 1.00 86.62 123 TYR A O 1
ATOM 990 N N . TRP A 1 124 ? 3.294 8.668 -11.811 1.00 87.75 124 TRP A N 1
A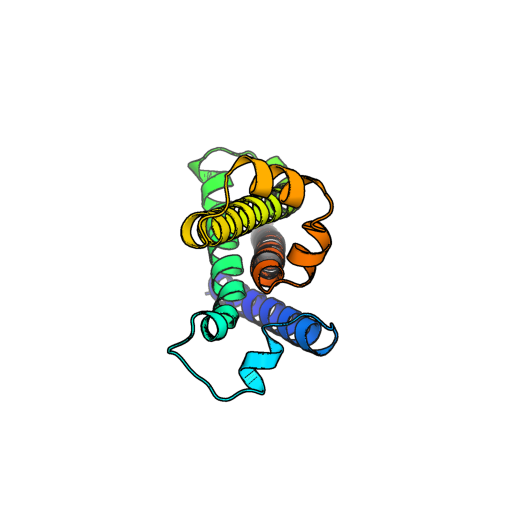TOM 991 C CA . TRP A 1 124 ? 2.061 8.791 -11.052 1.00 87.75 124 TRP A CA 1
ATOM 992 C C . TRP A 1 124 ? 0.898 8.083 -11.752 1.00 87.75 124 TRP A C 1
ATOM 994 O O . TRP A 1 124 ? 0.203 7.273 -11.141 1.00 87.75 124 TRP A O 1
ATOM 1004 N N . GLY A 1 125 ? 0.733 8.312 -13.058 1.00 86.88 125 GLY A N 1
ATOM 1005 C CA . GLY A 1 125 ? -0.255 7.597 -13.866 1.00 86.88 125 GLY A CA 1
ATOM 1006 C C . GLY A 1 125 ? -0.013 6.085 -13.885 1.00 86.88 125 GLY A C 1
ATOM 1007 O O . GLY A 1 125 ? -0.957 5.305 -13.752 1.00 86.88 125 GLY A O 1
ATOM 1008 N N . LEU A 1 126 ? 1.252 5.661 -13.980 1.00 87.25 126 LEU A N 1
ATOM 1009 C CA . LEU A 1 126 ? 1.628 4.247 -13.897 1.00 87.25 126 LEU A CA 1
ATOM 1010 C C . LEU A 1 126 ? 1.313 3.647 -12.522 1.00 87.25 126 LEU A C 1
ATOM 1012 O O . LEU A 1 126 ? 0.768 2.553 -12.452 1.00 87.25 126 LEU A O 1
ATOM 1016 N N . PHE A 1 127 ? 1.590 4.362 -11.433 1.00 88.50 127 PHE A N 1
ATOM 1017 C CA . PHE A 1 127 ? 1.288 3.909 -10.077 1.00 88.50 127 PHE A CA 1
ATOM 1018 C C . PHE A 1 127 ? -0.216 3.709 -9.877 1.00 88.50 127 PHE A C 1
ATOM 1020 O O . PHE A 1 127 ? -0.632 2.631 -9.452 1.00 88.50 127 PHE A O 1
ATOM 1027 N N . LEU A 1 128 ? -1.029 4.703 -10.251 1.00 85.75 128 LEU A N 1
ATOM 1028 C CA . LEU A 1 128 ? -2.488 4.652 -10.112 1.00 85.75 128 LEU A CA 1
ATOM 1029 C C . LEU A 1 128 ? -3.146 3.573 -10.981 1.00 85.75 128 LEU A C 1
ATOM 1031 O O . LEU A 1 128 ? -4.200 3.058 -10.618 1.00 85.75 128 LEU A O 1
ATOM 1035 N N . SER A 1 129 ? -2.538 3.233 -12.118 1.00 80.75 129 SER A N 1
ATOM 1036 C CA . SER A 1 129 ? -3.023 2.168 -13.006 1.00 80.75 129 SER A CA 1
ATOM 1037 C C . SER A 1 129 ? -2.435 0.788 -12.694 1.00 80.75 129 SER A C 1
ATOM 1039 O O . SER A 1 129 ? -2.927 -0.214 -13.215 1.00 80.75 129 SER A O 1
ATOM 1041 N N . SER A 1 130 ? -1.406 0.715 -11.845 1.00 83.56 130 SER A N 1
ATOM 1042 C CA . SER A 1 130 ? -0.760 -0.539 -11.462 1.00 83.56 130 SER A CA 1
ATOM 1043 C C . SER A 1 130 ? -1.587 -1.327 -10.451 1.00 83.56 130 SER A C 1
ATOM 1045 O O . SER A 1 130 ? -2.304 -0.760 -9.632 1.00 83.56 130 SER A O 1
ATOM 1047 N N . SER A 1 131 ? -1.401 -2.647 -10.400 1.00 83.69 131 SER A N 1
ATOM 1048 C CA . SER A 1 131 ? -2.013 -3.467 -9.347 1.00 83.69 131 SER A CA 1
ATOM 1049 C C . SER A 1 131 ? -1.433 -3.193 -7.947 1.00 83.69 131 SER A C 1
ATOM 1051 O O . SER A 1 131 ? -2.033 -3.569 -6.942 1.00 83.69 131 SER A O 1
ATOM 1053 N N . PHE A 1 132 ? -0.291 -2.503 -7.858 1.00 87.81 132 PHE A N 1
ATOM 1054 C CA . PHE A 1 132 ? 0.335 -2.147 -6.588 1.00 87.81 132 PHE A CA 1
ATOM 1055 C C . PHE A 1 132 ? -0.469 -1.092 -5.811 1.00 87.81 132 PHE A C 1
ATOM 1057 O O . PHE A 1 132 ? -0.422 -1.071 -4.582 1.00 87.81 132 PHE A O 1
ATOM 1064 N N . ILE A 1 133 ? -1.305 -0.286 -6.479 1.00 89.00 133 ILE A N 1
ATOM 1065 C CA . ILE A 1 133 ? -2.212 0.641 -5.784 1.00 89.00 133 ILE A CA 1
ATOM 1066 C C . ILE A 1 133 ? -3.152 -0.096 -4.822 1.00 89.00 133 ILE A C 1
ATOM 1068 O O . ILE A 1 133 ? -3.446 0.405 -3.739 1.00 89.00 133 ILE A O 1
ATOM 1072 N N . TYR A 1 134 ? -3.570 -1.321 -5.157 1.00 89.38 134 TYR A N 1
ATOM 1073 C CA . TYR A 1 134 ? -4.461 -2.106 -4.308 1.00 89.38 134 TYR A CA 1
ATOM 1074 C C . TYR A 1 134 ? -3.781 -2.586 -3.022 1.00 89.38 134 TYR A C 1
ATOM 1076 O O . TYR A 1 134 ? -4.461 -2.732 -2.010 1.00 89.38 134 TYR A O 1
ATOM 1084 N N . PHE A 1 135 ? -2.454 -2.766 -3.020 1.00 92.69 135 PHE A N 1
ATOM 1085 C CA . PHE A 1 135 ? -1.690 -2.976 -1.787 1.00 92.69 135 PHE A CA 1
ATOM 1086 C C . PHE A 1 135 ? -1.813 -1.753 -0.869 1.00 92.69 135 PHE A C 1
ATOM 1088 O O . PHE A 1 135 ? -2.180 -1.886 0.299 1.00 92.69 135 PHE A O 1
ATOM 1095 N N . ALA A 1 136 ? -1.564 -0.557 -1.412 1.00 93.94 136 ALA A N 1
ATOM 1096 C CA . ALA A 1 136 ? -1.614 0.688 -0.650 1.00 93.94 136 ALA A CA 1
ATOM 1097 C C . ALA A 1 136 ? -3.029 0.976 -0.122 1.00 93.94 136 ALA A C 1
ATOM 1099 O O . ALA A 1 136 ? -3.203 1.278 1.058 1.00 93.94 136 ALA A O 1
ATOM 1100 N N . LEU A 1 137 ? -4.054 0.814 -0.965 1.00 94.12 137 LEU A N 1
ATOM 1101 C CA . LEU A 1 137 ? -5.452 1.010 -0.578 1.00 94.12 137 LEU A CA 1
ATOM 1102 C C . LEU A 1 137 ? -5.923 -0.024 0.455 1.00 94.12 137 LEU A C 1
ATOM 1104 O O . LEU A 1 137 ? -6.634 0.333 1.393 1.00 94.12 137 LEU A O 1
ATOM 1108 N N . ALA A 1 138 ? -5.504 -1.288 0.339 1.00 95.56 138 ALA A N 1
ATOM 1109 C CA . ALA A 1 138 ? -5.792 -2.294 1.359 1.00 95.56 138 ALA A CA 1
ATOM 1110 C C . ALA A 1 138 ? -5.110 -1.961 2.691 1.00 95.56 138 ALA A C 1
ATOM 1112 O O . ALA A 1 138 ? -5.720 -2.106 3.749 1.00 95.56 138 ALA A O 1
ATOM 1113 N N . GLY A 1 139 ? -3.880 -1.445 2.639 1.00 96.62 139 GLY A N 1
ATOM 1114 C CA . GLY A 1 139 ? -3.178 -0.919 3.803 1.00 96.62 139 GLY A CA 1
ATOM 1115 C C . GLY A 1 139 ? -3.909 0.257 4.462 1.00 96.62 139 GLY A C 1
ATOM 1116 O O . GLY A 1 139 ? -4.063 0.286 5.682 1.00 96.62 139 GLY A O 1
ATOM 1117 N N . LEU A 1 140 ? -4.454 1.191 3.676 1.00 96.56 140 LEU A N 1
ATOM 1118 C CA . LEU A 1 140 ? -5.315 2.261 4.197 1.00 96.56 140 LEU A CA 1
ATOM 1119 C C . LEU A 1 140 ? -6.585 1.706 4.855 1.00 96.56 140 LEU A C 1
ATOM 1121 O O . LEU A 1 140 ? -6.977 2.162 5.930 1.00 96.56 140 LEU A O 1
ATOM 1125 N N . GLY A 1 141 ? -7.200 0.689 4.250 1.00 96.88 141 GLY A N 1
ATOM 1126 C CA . GLY A 1 141 ? -8.332 -0.021 4.840 1.00 96.88 141 GLY A CA 1
ATOM 1127 C C . GLY A 1 141 ? -7.979 -0.688 6.172 1.00 96.88 141 GLY A C 1
ATOM 1128 O O . GLY A 1 141 ? -8.745 -0.589 7.127 1.00 96.88 141 GLY A O 1
ATOM 1129 N N . ALA A 1 142 ? -6.799 -1.300 6.276 1.00 96.75 142 ALA A N 1
ATOM 1130 C CA . ALA A 1 142 ? -6.288 -1.875 7.519 1.00 96.75 142 ALA A CA 1
ATOM 1131 C C . ALA A 1 142 ? -6.052 -0.826 8.607 1.00 96.75 142 ALA A C 1
ATOM 1133 O O . ALA A 1 142 ? -6.426 -1.041 9.761 1.00 96.75 142 ALA A O 1
ATOM 1134 N N . TRP A 1 143 ? -5.474 0.320 8.246 1.00 96.38 143 TRP A N 1
ATOM 1135 C CA . TRP A 1 143 ? -5.338 1.458 9.150 1.00 96.38 143 TRP A CA 1
ATOM 1136 C C . TRP A 1 143 ? -6.705 1.914 9.684 1.00 96.38 143 TRP A C 1
ATOM 1138 O O . TRP A 1 143 ? -6.885 2.033 10.898 1.00 96.38 143 TRP A O 1
ATOM 1148 N N . ALA A 1 144 ? -7.690 2.102 8.801 1.00 95.69 144 ALA A N 1
ATOM 1149 C CA . ALA A 1 144 ? -9.030 2.534 9.189 1.00 95.69 144 ALA A CA 1
ATOM 1150 C C . ALA A 1 144 ? -9.722 1.493 10.085 1.00 95.69 144 ALA A C 1
ATOM 1152 O O . ALA A 1 144 ? -10.253 1.836 11.143 1.00 95.69 144 ALA A O 1
ATOM 1153 N N . ALA A 1 145 ? -9.655 0.213 9.703 1.00 95.12 145 ALA A N 1
ATOM 1154 C CA . ALA A 1 145 ? -10.183 -0.903 10.481 1.00 95.12 145 ALA A CA 1
ATOM 1155 C C . ALA A 1 145 ? -9.602 -0.919 11.896 1.00 95.12 145 ALA A C 1
ATOM 1157 O O . ALA A 1 145 ? -10.330 -1.060 12.876 1.00 95.12 145 ALA A O 1
ATOM 1158 N N . ARG A 1 146 ? -8.291 -0.710 12.015 1.00 92.44 146 ARG A N 1
ATOM 1159 C CA . ARG A 1 146 ? -7.611 -0.649 13.303 1.00 92.44 146 ARG A CA 1
ATOM 1160 C C . ARG A 1 146 ? -8.114 0.504 14.166 1.00 92.44 146 ARG A C 1
ATOM 1162 O O . ARG A 1 146 ? -8.478 0.271 15.316 1.00 92.44 146 ARG A O 1
ATOM 1169 N N . MET A 1 147 ? -8.187 1.712 13.610 1.00 91.44 147 MET A N 1
ATOM 1170 C CA . MET A 1 147 ? -8.689 2.889 14.328 1.00 91.44 147 MET A CA 1
ATOM 1171 C C . MET A 1 147 ? -10.125 2.681 14.826 1.00 91.44 147 MET A C 1
ATOM 1173 O O . MET A 1 147 ? -10.455 3.069 15.946 1.00 91.44 147 MET A O 1
ATOM 1177 N N . LEU A 1 148 ? -10.977 2.034 14.025 1.00 91.88 148 LEU A N 1
ATOM 1178 C CA . LEU A 1 148 ? -12.345 1.688 14.418 1.00 91.88 148 LEU A CA 1
ATOM 1179 C C . LEU A 1 148 ? -12.368 0.639 15.536 1.00 91.88 148 LEU A C 1
ATOM 1181 O O . LEU A 1 148 ? -13.049 0.829 16.544 1.00 91.88 148 LEU A O 1
ATOM 1185 N N . ILE A 1 149 ? -11.599 -0.443 15.396 1.00 92.12 149 ILE A N 1
ATOM 1186 C CA . ILE A 1 149 ? -11.539 -1.521 16.390 1.00 92.12 149 ILE A CA 1
ATOM 1187 C C . ILE A 1 149 ? -11.045 -0.984 17.734 1.00 92.12 149 ILE A C 1
ATOM 1189 O O . ILE A 1 149 ? -11.709 -1.205 18.745 1.00 92.12 149 ILE A O 1
ATOM 1193 N N . GLU A 1 150 ? -9.945 -0.229 17.752 1.00 87.88 150 GLU A N 1
ATOM 1194 C CA . GLU A 1 150 ? -9.388 0.355 18.978 1.00 87.88 150 GLU A CA 1
ATOM 1195 C C . GLU A 1 150 ? -10.383 1.302 19.668 1.00 87.88 150 GLU A C 1
ATOM 1197 O O . GLU A 1 150 ? -10.527 1.269 20.894 1.00 87.88 150 GLU A O 1
ATOM 1202 N N . ARG A 1 151 ? -11.134 2.104 18.899 1.00 86.50 151 ARG A N 1
ATOM 1203 C CA . ARG A 1 151 ? -12.185 2.973 19.450 1.00 86.50 151 ARG A CA 1
ATOM 1204 C C . ARG A 1 151 ? -13.327 2.179 20.078 1.00 86.50 151 ARG A C 1
ATOM 1206 O O . ARG A 1 151 ? -13.711 2.490 21.203 1.00 86.50 151 ARG A O 1
ATOM 1213 N N . THR A 1 152 ? -13.829 1.143 19.401 1.00 87.38 152 THR A N 1
ATOM 1214 C CA . THR A 1 152 ? -14.910 0.304 19.958 1.00 87.38 152 THR A CA 1
ATOM 1215 C C . THR A 1 152 ? -14.470 -0.427 21.226 1.00 87.38 152 THR A C 1
ATOM 1217 O O . THR A 1 152 ? -15.215 -0.463 22.197 1.00 87.38 152 THR A O 1
ATOM 1220 N N . GLU A 1 153 ? -13.233 -0.932 21.270 1.00 85.88 153 GLU A N 1
ATOM 1221 C CA . GLU A 1 153 ? -12.677 -1.578 22.468 1.00 85.88 153 GLU A CA 1
ATOM 1222 C C . GLU A 1 153 ? -12.495 -0.600 23.638 1.00 85.88 153 GLU A C 1
ATOM 1224 O O . GLU A 1 153 ? -12.587 -1.004 24.794 1.00 85.88 153 GLU A O 1
ATOM 1229 N N . THR A 1 154 ? -12.222 0.677 23.356 1.00 78.50 154 THR A N 1
ATOM 1230 C CA . THR A 1 154 ? -12.104 1.708 24.397 1.00 78.50 154 THR A CA 1
ATOM 1231 C C . THR A 1 154 ? -13.471 2.043 24.995 1.00 78.50 154 THR A C 1
ATOM 1233 O O . THR A 1 154 ? -13.584 2.187 26.207 1.00 78.50 154 THR A O 1
ATOM 1236 N N . GLN A 1 155 ? -14.512 2.123 24.161 1.00 74.94 155 GLN A N 1
ATOM 1237 C CA . GLN A 1 155 ? -15.884 2.389 24.606 1.00 74.94 155 GLN A CA 1
ATOM 1238 C C . GLN A 1 155 ? -16.483 1.223 25.398 1.00 74.94 155 GLN A C 1
ATOM 1240 O O . GLN A 1 155 ? -17.111 1.457 26.420 1.00 74.94 155 GLN A O 1
ATOM 1245 N N . GLU A 1 156 ? -16.234 -0.023 24.984 1.00 72.38 156 GLU A N 1
ATOM 1246 C CA . GLU A 1 156 ? -16.674 -1.225 25.715 1.00 72.38 156 GLU A CA 1
ATOM 1247 C C . GLU A 1 156 ? -16.046 -1.342 27.121 1.00 72.38 156 GLU A C 1
ATOM 1249 O O . GLU A 1 156 ? -16.545 -2.089 27.958 1.00 72.38 156 GLU A O 1
ATOM 1254 N N . LYS A 1 157 ? -14.943 -0.630 27.384 1.00 72.19 157 LYS A N 1
ATOM 1255 C CA . LYS A 1 157 ? -14.227 -0.627 28.671 1.00 72.19 157 LYS A CA 1
ATOM 1256 C C . LYS A 1 157 ? -14.484 0.621 29.519 1.00 72.19 157 LYS A C 1
ATOM 1258 O O . LYS A 1 157 ? -13.928 0.712 30.613 1.00 72.19 157 LYS A O 1
ATOM 1263 N N . ALA A 1 158 ? -15.257 1.585 29.019 1.00 61.06 158 ALA A N 1
ATOM 1264 C CA . ALA A 1 158 ? -15.677 2.732 29.812 1.00 61.06 158 ALA A CA 1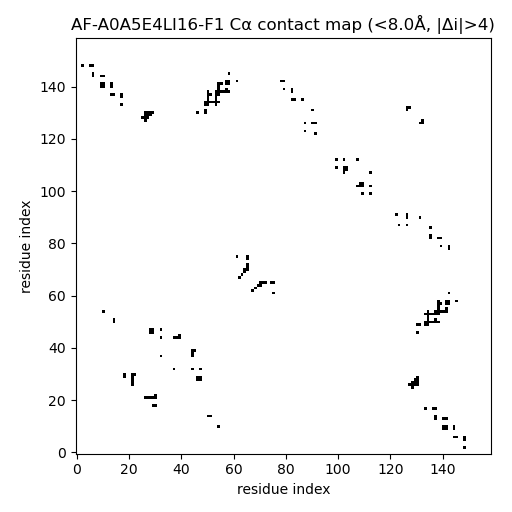
ATOM 1265 C C . ALA A 1 158 ? -16.815 2.290 30.760 1.00 61.06 158 ALA A C 1
ATOM 1267 O O . ALA A 1 158 ? -17.725 1.607 30.290 1.00 61.06 158 ALA A O 1
ATOM 1268 N N . PRO A 1 159 ? -16.728 2.598 32.067 1.00 54.66 159 PRO A N 1
ATOM 1269 C CA . PRO A 1 159 ? -17.713 2.188 33.070 1.00 54.66 159 PRO A CA 1
ATOM 1270 C C . PRO A 1 159 ? -19.092 2.823 32.861 1.00 54.66 159 PRO A C 1
ATOM 1272 O O . PRO A 1 159 ? -19.152 3.955 32.326 1.00 54.66 159 PRO A O 1
#